Protein AF-A0A1V6EMZ7-F1 (afdb_monomer_lite)

pLDDT: mean 94.48, std 3.93, range [81.19, 98.25]

Secondary structure (DSSP, 8-state):
---SS-B-HHHHHTT-SSS-TT---TTHHHHHHHHHHHHHHHHHHTTSEEE-TTS-EEE-

Foldseek 3Di:
DADQDWAALQRQLVVQPPHDPPPDDPCSSVVSSVVSVVVLVVCVVVVQWDQDPVRTIDGD

Sequence (60 aa):
MLGDGPSTLDALVQRRLTYPVGYDELWVNDAERRTIAQHLDELVADGRARVLDDGRFART

Structure (mmCIF, N/CA/C/O backbone):
data_AF-A0A1V6EMZ7-F1
#
_entry.id   AF-A0A1V6EMZ7-F1
#
loop_
_atom_site.group_PDB
_atom_site.id
_atom_site.type_symbol
_atom_site.label_atom_id
_atom_site.label_alt_id
_atom_site.label_comp_id
_atom_site.label_asym_id
_atom_site.label_entity_id
_atom_site.label_seq_id
_atom_site.pdbx_PDB_ins_code
_atom_site.Cartn_x
_atom_site.Cartn_y
_atom_site.Cartn_z
_atom_site.occupancy
_atom_site.B_iso_or_equiv
_atom_site.auth_seq_id
_atom_site.auth_comp_id
_atom_site.auth_asym_id
_atom_site.auth_atom_id
_atom_site.pdbx_PDB_model_num
ATOM 1 N N . MET A 1 1 ? 7.139 2.509 2.914 1.00 82.00 1 MET A N 1
ATOM 2 C CA . MET A 1 1 ? 6.010 2.031 2.089 1.00 82.00 1 MET A CA 1
ATOM 3 C C . MET A 1 1 ? 4.751 2.845 2.365 1.00 82.00 1 MET A C 1
ATOM 5 O O . MET A 1 1 ? 4.401 3.666 1.526 1.00 82.00 1 MET A O 1
ATOM 9 N N . LEU A 1 2 ? 4.125 2.721 3.539 1.00 90.62 2 LEU A N 1
ATOM 1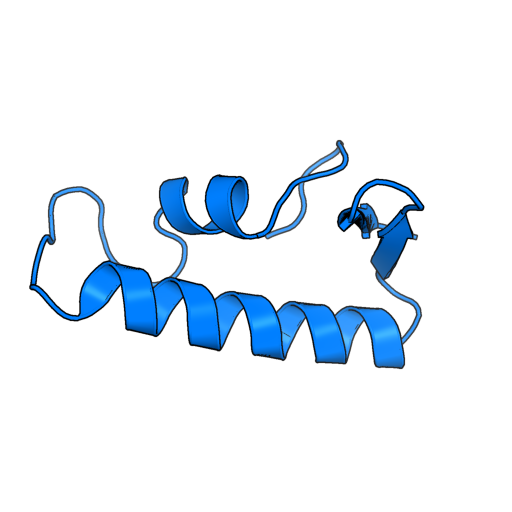0 C CA . LEU A 1 2 ? 3.083 3.664 3.965 1.00 90.62 2 LEU A CA 1
ATOM 11 C C . LEU A 1 2 ? 3.729 5.020 4.299 1.00 90.62 2 LEU A C 1
ATOM 13 O O . LEU A 1 2 ? 4.737 5.057 5.006 1.00 90.62 2 LEU A O 1
ATOM 17 N N . GLY A 1 3 ? 3.224 6.096 3.688 1.00 83.50 3 GLY A N 1
ATOM 18 C CA . GLY A 1 3 ? 3.638 7.475 3.975 1.00 83.50 3 GLY A CA 1
ATOM 19 C C . GLY A 1 3 ? 2.821 8.073 5.123 1.00 83.50 3 GLY A C 1
ATOM 20 O O . GLY A 1 3 ? 2.246 7.333 5.916 1.00 83.50 3 GLY A O 1
ATOM 21 N N . ASP A 1 4 ? 2.718 9.401 5.173 1.00 81.19 4 ASP A N 1
ATOM 22 C CA . ASP A 1 4 ? 1.992 10.103 6.246 1.00 81.19 4 ASP A CA 1
ATOM 23 C C . ASP A 1 4 ? 0.456 9.977 6.154 1.00 81.19 4 ASP A C 1
ATOM 25 O O . ASP A 1 4 ? -0.248 10.352 7.088 1.00 81.19 4 ASP A O 1
ATOM 29 N N . GLY A 1 5 ? -0.082 9.432 5.054 1.00 88.62 5 GLY A N 1
ATOM 30 C CA . GLY A 1 5 ? -1.523 9.294 4.822 1.00 88.62 5 GLY A CA 1
ATOM 31 C C . GLY A 1 5 ? -1.974 7.871 4.460 1.00 88.62 5 GLY A C 1
ATOM 32 O O . GLY A 1 5 ? -1.174 7.086 3.934 1.00 88.62 5 GLY A O 1
ATOM 33 N N . PRO A 1 6 ? -3.263 7.535 4.685 1.00 96.12 6 PRO A N 1
ATOM 34 C CA . PRO A 1 6 ? -3.827 6.250 4.287 1.00 96.12 6 PRO A CA 1
ATOM 35 C C . PRO A 1 6 ? -3.695 6.007 2.782 1.00 96.12 6 PRO A C 1
ATOM 37 O O . PRO A 1 6 ? -3.907 6.920 1.983 1.00 96.12 6 PRO A O 1
ATOM 40 N N . SER A 1 7 ? -3.378 4.779 2.382 1.00 96.94 7 SER A N 1
ATOM 41 C CA . SER A 1 7 ? -3.166 4.408 0.976 1.00 96.94 7 SER A CA 1
ATOM 42 C C . SER A 1 7 ? -3.867 3.097 0.632 1.00 96.94 7 SER A C 1
ATOM 44 O O . SER A 1 7 ? -3.909 2.180 1.450 1.00 96.94 7 SER A O 1
ATOM 46 N N . THR A 1 8 ? -4.403 2.986 -0.583 1.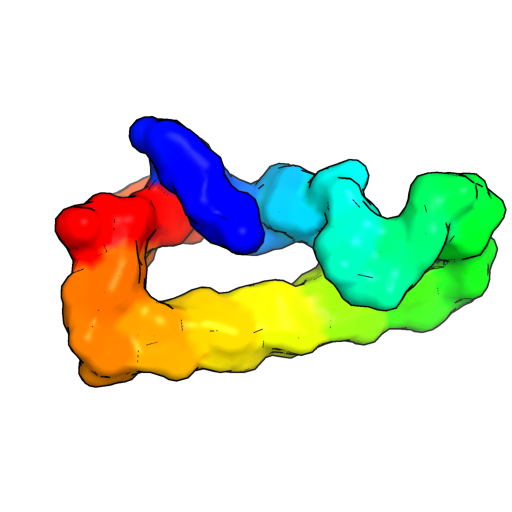00 97.00 8 THR A N 1
ATOM 47 C CA . THR A 1 8 ? -4.884 1.702 -1.116 1.00 97.00 8 THR A CA 1
ATOM 48 C C . THR A 1 8 ? -3.709 0.855 -1.601 1.00 97.00 8 THR A C 1
ATOM 50 O O . THR A 1 8 ? -2.644 1.386 -1.925 1.00 97.00 8 THR A O 1
ATOM 53 N N . LEU A 1 9 ? -3.911 -0.461 -1.705 1.00 96.75 9 LEU A N 1
ATOM 54 C CA . LEU A 1 9 ? -2.930 -1.369 -2.304 1.00 96.75 9 LEU A CA 1
ATOM 55 C C . LEU A 1 9 ? -2.548 -0.926 -3.726 1.00 96.75 9 LEU A C 1
ATOM 57 O O . LEU A 1 9 ? -1.366 -0.822 -4.042 1.00 96.75 9 LEU A O 1
ATOM 61 N N . ASP A 1 10 ? -3.536 -0.576 -4.551 1.00 95.69 10 ASP A N 1
ATOM 62 C CA . ASP A 1 10 ? -3.294 -0.135 -5.927 1.00 95.69 10 ASP A CA 1
ATOM 63 C C . ASP A 1 10 ? -2.465 1.156 -5.981 1.00 95.69 10 ASP A C 1
ATOM 65 O O . ASP A 1 10 ? -1.533 1.252 -6.777 1.00 95.69 10 ASP A O 1
ATOM 69 N N . ALA A 1 11 ? -2.727 2.122 -5.092 1.00 94.94 11 ALA A N 1
ATOM 70 C CA . ALA A 1 11 ? -1.929 3.346 -5.013 1.00 94.94 11 ALA A CA 1
ATOM 71 C C . ALA A 1 11 ? -0.469 3.059 -4.634 1.00 94.94 11 ALA A C 1
ATOM 73 O O . ALA A 1 11 ? 0.433 3.748 -5.103 1.00 94.94 11 ALA A O 1
ATOM 74 N N . LEU A 1 12 ? -0.219 2.040 -3.807 1.00 95.31 12 LEU A N 1
ATOM 75 C CA . LEU A 1 12 ? 1.134 1.630 -3.431 1.00 95.31 12 LEU A CA 1
ATOM 76 C C . LEU A 1 12 ? 1.853 0.921 -4.587 1.00 95.31 12 LEU A C 1
ATOM 78 O O . LEU A 1 12 ? 3.028 1.202 -4.808 1.00 95.31 12 LEU A O 1
ATOM 82 N N . VAL A 1 13 ? 1.152 0.098 -5.372 1.00 94.94 13 VAL A N 1
ATOM 83 C CA . VAL A 1 13 ? 1.700 -0.544 -6.585 1.00 94.94 13 VAL A CA 1
ATOM 84 C C . VAL A 1 13 ? 2.169 0.494 -7.610 1.00 94.94 13 VAL A C 1
ATOM 86 O O . VAL A 1 13 ? 3.243 0.347 -8.195 1.00 94.94 13 VAL A O 1
ATOM 89 N N . GLN A 1 14 ? 1.422 1.590 -7.785 1.00 92.56 14 GLN A N 1
ATOM 90 C CA . GLN A 1 14 ? 1.808 2.671 -8.706 1.00 92.56 14 GLN A CA 1
ATOM 91 C C . GLN A 1 14 ? 3.095 3.404 -8.293 1.00 92.56 14 GLN A C 1
ATOM 93 O O . GLN A 1 14 ? 3.703 4.086 -9.113 1.00 92.56 14 GLN A O 1
ATOM 98 N N . ARG A 1 15 ? 3.545 3.260 -7.039 1.00 92.62 15 ARG A N 1
ATOM 99 C CA . ARG A 1 15 ? 4.783 3.889 -6.553 1.00 92.62 15 ARG A CA 1
ATOM 100 C C . ARG A 1 15 ? 6.043 3.124 -6.941 1.00 92.62 15 ARG A C 1
ATOM 102 O O . ARG A 1 15 ? 7.116 3.651 -6.667 1.00 92.62 15 ARG A O 1
ATOM 109 N N . ARG A 1 16 ? 5.917 1.937 -7.560 1.00 91.38 16 ARG A N 1
ATOM 110 C CA . ARG A 1 16 ? 7.051 1.131 -8.052 1.00 91.38 16 ARG A CA 1
ATOM 111 C C . ARG A 1 16 ? 8.082 0.891 -6.935 1.00 91.38 16 ARG A C 1
ATOM 113 O O . ARG A 1 16 ? 9.203 1.387 -6.972 1.00 91.38 16 ARG A O 1
ATOM 120 N N . LEU A 1 17 ? 7.639 0.220 -5.867 1.00 91.62 17 LEU A N 1
ATOM 121 C CA . LEU A 1 17 ? 8.441 0.021 -4.653 1.00 91.62 17 LEU A CA 1
ATOM 122 C C . LEU A 1 17 ? 9.475 -1.100 -4.803 1.00 91.62 17 LEU A C 1
ATOM 124 O O . LEU A 1 17 ? 10.510 -1.056 -4.141 1.00 91.62 17 LEU A O 1
ATOM 128 N N . THR A 1 18 ? 9.186 -2.089 -5.647 1.00 91.94 18 THR A N 1
ATOM 129 C CA . THR A 1 18 ? 10.008 -3.287 -5.857 1.00 91.94 18 THR A CA 1
ATOM 130 C C . THR A 1 18 ? 10.783 -3.208 -7.173 1.00 91.94 18 THR A C 1
ATOM 132 O O . THR A 1 18 ? 11.919 -3.676 -7.240 1.00 91.94 18 THR A O 1
ATOM 135 N N . TYR A 1 19 ? 10.203 -2.596 -8.211 1.00 92.38 19 TYR A N 1
ATOM 136 C CA . TYR A 1 19 ? 10.823 -2.461 -9.534 1.00 92.38 19 TYR A CA 1
ATOM 137 C C . TYR A 1 19 ? 11.154 -1.004 -9.882 1.00 92.38 19 TYR A C 1
ATOM 139 O O . TYR A 1 19 ? 10.446 -0.098 -9.453 1.00 92.38 19 TYR A O 1
ATOM 147 N N . PRO A 1 20 ? 12.190 -0.744 -10.703 1.00 91.88 20 PRO A N 1
ATOM 148 C CA . PRO A 1 20 ? 12.472 0.597 -11.205 1.00 91.88 20 PRO A CA 1
ATOM 149 C C . PRO A 1 20 ? 11.320 1.175 -12.034 1.00 91.88 20 PRO A C 1
ATOM 151 O O . PRO A 1 20 ? 10.615 0.463 -12.752 1.00 91.88 20 PRO A O 1
ATOM 154 N N . VAL A 1 21 ? 11.182 2.500 -12.009 1.00 89.38 21 VAL A N 1
ATOM 155 C CA . VAL A 1 21 ? 10.280 3.212 -12.924 1.00 89.38 21 VAL A CA 1
ATOM 156 C C . VAL A 1 21 ? 10.729 2.979 -14.373 1.00 89.38 21 VAL A C 1
ATOM 158 O O . VAL A 1 21 ? 11.912 3.102 -14.683 1.00 89.38 21 VAL A O 1
ATOM 161 N N . GLY A 1 22 ? 9.781 2.650 -15.256 1.00 87.81 22 GLY A N 1
ATOM 162 C CA . GLY A 1 22 ? 10.031 2.351 -16.672 1.00 87.81 22 GLY A CA 1
ATOM 163 C C . GLY A 1 22 ? 10.365 0.886 -16.972 1.00 87.81 22 GLY A C 1
ATOM 164 O O . GLY A 1 22 ? 10.519 0.530 -18.137 1.00 87.81 22 GLY A O 1
ATOM 165 N N . TYR A 1 23 ? 10.457 0.030 -15.949 1.00 92.38 23 TYR A N 1
ATOM 166 C CA . TYR A 1 23 ? 10.507 -1.418 -16.128 1.00 92.38 23 TYR A CA 1
ATOM 167 C C . TYR A 1 23 ? 9.077 -1.982 -16.166 1.00 92.38 23 TYR A C 1
ATOM 169 O O .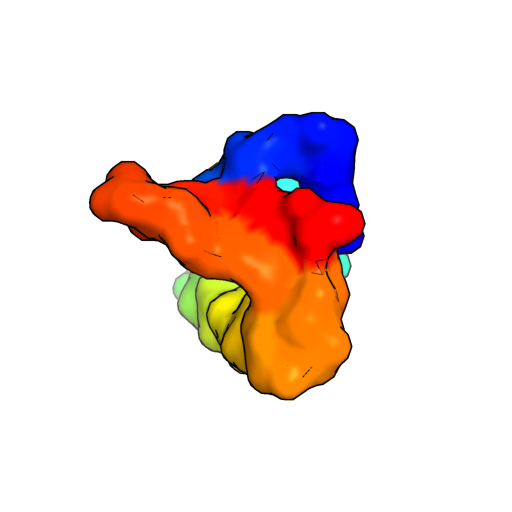 TYR A 1 23 ? 8.442 -2.129 -15.122 1.00 92.38 23 TYR A O 1
ATOM 177 N N . ASP A 1 24 ? 8.570 -2.274 -17.368 1.00 89.56 24 ASP A N 1
ATOM 178 C CA . ASP A 1 24 ? 7.176 -2.681 -17.606 1.00 89.56 24 ASP A CA 1
ATOM 179 C C . ASP A 1 24 ? 7.085 -4.062 -18.278 1.00 89.56 24 ASP A C 1
ATOM 181 O O . ASP A 1 24 ? 6.645 -4.207 -19.417 1.00 89.56 24 ASP A O 1
ATOM 185 N N . GLU A 1 25 ? 7.491 -5.102 -17.547 1.00 95.44 25 GLU A N 1
ATOM 186 C CA . GLU A 1 25 ? 7.165 -6.485 -17.913 1.00 95.44 25 GLU A CA 1
ATOM 187 C C . GLU A 1 25 ? 5.741 -6.850 -17.475 1.00 95.44 25 GLU A C 1
ATOM 189 O O . GLU A 1 25 ? 5.217 -6.325 -16.488 1.00 95.44 25 GLU A O 1
ATOM 194 N N . LEU A 1 26 ? 5.132 -7.817 -18.169 1.00 94.56 26 LEU A N 1
ATOM 195 C CA . LEU A 1 26 ? 3.738 -8.232 -17.950 1.00 94.56 26 LEU A CA 1
ATOM 196 C C . LEU A 1 26 ? 3.436 -8.604 -16.486 1.00 94.56 26 LEU A C 1
ATOM 198 O O . LEU A 1 26 ? 2.338 -8.362 -15.997 1.00 94.56 26 LEU A O 1
ATOM 202 N N . TRP A 1 27 ? 4.417 -9.166 -15.780 1.00 93.25 27 TRP A N 1
ATOM 203 C CA . TRP A 1 27 ? 4.281 -9.630 -14.398 1.00 93.25 27 TRP A CA 1
ATOM 204 C C . TRP A 1 27 ? 4.555 -8.559 -13.335 1.00 93.25 27 TRP A C 1
ATOM 206 O O . TRP A 1 27 ? 4.363 -8.831 -12.151 1.00 93.25 27 TRP A O 1
ATOM 216 N N . VAL A 1 28 ? 5.038 -7.366 -13.703 1.00 94.19 28 VAL A N 1
ATOM 217 C CA . VAL A 1 28 ? 5.540 -6.376 -12.728 1.00 94.19 28 VAL A CA 1
ATOM 218 C C . VAL A 1 28 ? 4.448 -5.940 -11.763 1.00 94.19 28 VAL A C 1
ATOM 220 O O . VAL A 1 28 ? 4.662 -5.943 -10.553 1.00 94.19 28 VAL A O 1
ATOM 223 N N . ASN A 1 29 ? 3.261 -5.611 -12.274 1.00 93.69 29 ASN A N 1
ATOM 224 C CA . ASN A 1 29 ? 2.160 -5.145 -11.430 1.00 93.69 29 ASN A CA 1
ATOM 225 C C . ASN A 1 29 ? 1.667 -6.237 -10.470 1.00 93.69 29 ASN A C 1
ATOM 227 O O . ASN A 1 29 ? 1.369 -5.937 -9.315 1.00 93.69 29 ASN A O 1
ATOM 231 N N . ASP A 1 30 ? 1.616 -7.491 -10.922 1.00 96.31 30 ASP A N 1
ATOM 232 C CA . ASP A 1 30 ? 1.179 -8.616 -10.092 1.00 96.31 30 ASP A CA 1
ATOM 233 C C . ASP A 1 30 ? 2.215 -8.953 -9.014 1.00 96.31 30 ASP A C 1
ATOM 235 O O . ASP A 1 30 ? 1.859 -9.181 -7.854 1.00 96.31 30 ASP A O 1
ATOM 239 N N . ALA A 1 31 ? 3.501 -8.926 -9.375 1.00 96.50 31 ALA A N 1
ATOM 240 C CA . ALA A 1 31 ? 4.605 -9.130 -8.445 1.00 96.50 31 ALA A CA 1
ATOM 241 C C . ALA A 1 31 ? 4.664 -8.023 -7.378 1.00 96.50 31 ALA A C 1
ATOM 243 O O . ALA A 1 31 ? 4.776 -8.331 -6.188 1.00 96.50 31 ALA A O 1
ATOM 244 N N . GLU A 1 32 ? 4.513 -6.755 -7.779 1.00 96.94 32 GLU A N 1
ATOM 245 C CA . GLU A 1 32 ? 4.382 -5.616 -6.858 1.00 96.94 32 GLU A CA 1
ATOM 246 C C . GLU A 1 32 ? 3.185 -5.814 -5.931 1.00 96.94 32 GLU A C 1
ATOM 248 O O . GLU A 1 32 ? 3.344 -5.813 -4.713 1.00 96.94 32 GLU A O 1
ATOM 253 N N . ARG A 1 33 ? 1.989 -6.053 -6.488 1.00 97.31 33 ARG A N 1
ATOM 254 C CA . ARG A 1 33 ? 0.754 -6.216 -5.708 1.00 97.31 33 ARG A CA 1
ATOM 255 C C . ARG A 1 33 ? 0.899 -7.308 -4.658 1.00 97.31 33 ARG A C 1
ATOM 257 O O . ARG A 1 33 ? 0.539 -7.084 -3.505 1.00 97.31 33 ARG A O 1
ATOM 264 N N . ARG A 1 34 ? 1.422 -8.473 -5.046 1.00 97.81 34 ARG A N 1
ATOM 265 C CA . ARG A 1 34 ? 1.609 -9.609 -4.139 1.00 97.81 34 ARG A CA 1
ATOM 266 C C . ARG A 1 34 ? 2.585 -9.272 -3.015 1.00 97.81 34 ARG A C 1
ATOM 268 O O . ARG A 1 34 ? 2.250 -9.486 -1.855 1.00 97.81 34 ARG A O 1
ATOM 275 N N . THR A 1 35 ? 3.751 -8.731 -3.355 1.00 97.44 35 THR A N 1
ATOM 276 C CA . THR A 1 35 ? 4.810 -8.409 -2.384 1.00 97.44 35 THR A CA 1
ATOM 277 C C . THR A 1 35 ? 4.346 -7.342 -1.391 1.00 97.44 35 THR A C 1
ATOM 279 O O . THR A 1 35 ? 4.494 -7.487 -0.180 1.00 97.44 35 THR A O 1
ATOM 282 N N . ILE A 1 36 ? 3.714 -6.287 -1.908 1.00 97.50 36 ILE A N 1
ATOM 283 C CA . ILE A 1 36 ? 3.165 -5.171 -1.134 1.00 97.50 36 ILE A CA 1
ATOM 284 C C . ILE A 1 36 ? 2.044 -5.662 -0.206 1.00 97.50 36 ILE A C 1
ATOM 286 O O . ILE A 1 36 ? 2.035 -5.302 0.969 1.00 97.50 36 ILE A O 1
ATOM 290 N N . ALA A 1 37 ? 1.133 -6.515 -0.687 1.00 97.81 37 ALA A N 1
ATOM 291 C CA . ALA A 1 37 ? 0.071 -7.087 0.143 1.00 97.81 37 ALA A CA 1
ATOM 292 C C . ALA A 1 37 ? 0.629 -7.939 1.293 1.00 97.81 37 ALA A C 1
ATOM 294 O O . ALA A 1 37 ? 0.252 -7.720 2.439 1.00 97.81 37 ALA A O 1
ATOM 295 N N . GLN A 1 38 ? 1.586 -8.830 1.009 1.00 98.19 38 GL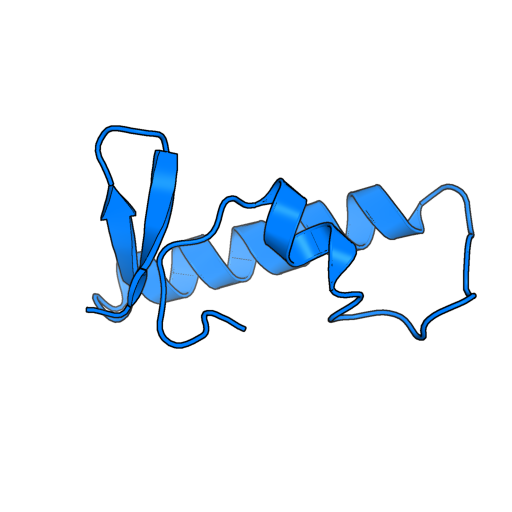N A N 1
ATOM 296 C CA . GLN A 1 38 ? 2.218 -9.664 2.038 1.00 98.19 38 GLN A CA 1
ATOM 297 C C . GLN A 1 38 ? 2.859 -8.818 3.142 1.00 98.19 38 GLN A C 1
ATOM 299 O O . GLN A 1 38 ? 2.658 -9.083 4.323 1.00 98.19 38 GLN A O 1
ATOM 304 N N . HIS A 1 39 ? 3.568 -7.752 2.769 1.00 97.44 39 HIS A N 1
ATOM 305 C CA . HIS A 1 39 ? 4.178 -6.874 3.759 1.00 97.44 39 HIS A CA 1
ATOM 306 C C . HIS A 1 39 ? 3.147 -6.063 4.565 1.00 97.44 39 HIS A C 1
ATOM 308 O O . HIS A 1 39 ? 3.360 -5.778 5.742 1.00 97.44 39 HIS A O 1
ATOM 314 N N . LEU A 1 40 ? 2.018 -5.676 3.963 1.00 97.62 40 LEU A N 1
ATOM 315 C CA . LEU A 1 40 ? 0.934 -5.024 4.705 1.00 97.62 40 LEU A CA 1
ATOM 316 C C . LEU A 1 40 ? 0.311 -5.964 5.731 1.00 97.62 40 LEU A C 1
ATOM 318 O O . LEU A 1 40 ? 0.058 -5.522 6.850 1.00 97.62 40 LEU A O 1
ATOM 322 N N . ASP A 1 41 ? 0.112 -7.231 5.375 1.00 98.25 41 ASP A N 1
ATOM 323 C CA . ASP A 1 41 ? -0.410 -8.245 6.292 1.00 98.25 41 ASP A CA 1
ATOM 324 C C . ASP A 1 41 ? 0.528 -8.433 7.494 1.00 98.25 41 A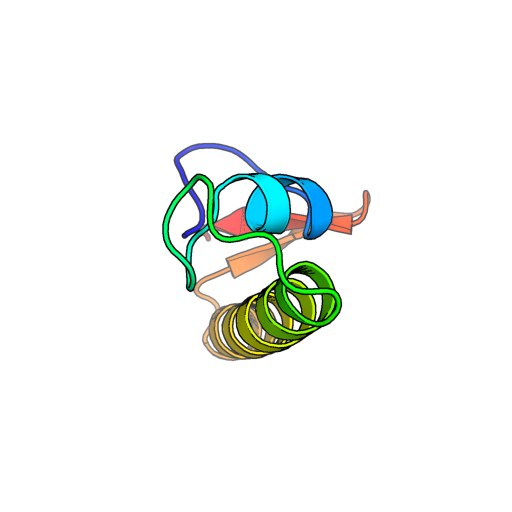SP A C 1
ATOM 326 O O . ASP A 1 41 ? 0.067 -8.448 8.634 1.00 98.25 41 ASP A O 1
ATOM 330 N N . GLU A 1 42 ? 1.846 -8.477 7.263 1.00 98.25 42 GLU A N 1
ATOM 331 C CA . GLU A 1 42 ? 2.861 -8.498 8.329 1.00 98.25 42 GLU A CA 1
ATOM 332 C C . GLU A 1 42 ? 2.769 -7.257 9.227 1.00 98.25 42 GLU A C 1
ATOM 334 O O . GLU A 1 42 ? 2.720 -7.368 10.450 1.00 98.25 42 GLU A O 1
ATOM 339 N N . LEU A 1 43 ? 2.690 -6.059 8.638 1.00 97.44 43 LEU A N 1
ATOM 340 C CA . LEU A 1 43 ? 2.579 -4.817 9.405 1.00 97.44 43 LEU A CA 1
ATOM 341 C C . LEU A 1 43 ? 1.292 -4.755 10.235 1.00 97.44 43 LEU A C 1
ATOM 343 O O . LEU A 1 43 ? 1.309 -4.193 11.331 1.00 97.44 43 LEU A O 1
ATOM 347 N N . VAL A 1 44 ? 0.185 -5.293 9.723 1.00 97.81 44 VAL A N 1
ATOM 348 C CA . VAL A 1 44 ? -1.084 -5.378 10.455 1.00 97.81 44 VAL A CA 1
ATOM 349 C C . VAL A 1 44 ? -0.984 -6.396 11.588 1.00 97.81 44 VAL A C 1
ATOM 351 O O . VAL A 1 44 ? -1.394 -6.087 12.706 1.00 97.81 44 VAL A O 1
ATOM 354 N N . ALA A 1 45 ? -0.395 -7.568 11.338 1.00 98.06 45 ALA A N 1
ATOM 355 C CA . ALA A 1 45 ? -0.165 -8.585 12.363 1.00 98.06 45 ALA A CA 1
ATOM 356 C C . ALA A 1 45 ? 0.727 -8.064 13.506 1.00 98.06 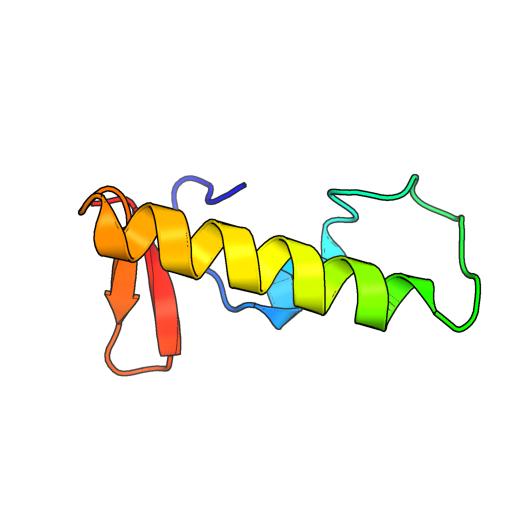45 ALA A C 1
ATOM 358 O O . ALA A 1 45 ? 0.448 -8.326 14.675 1.00 98.06 45 ALA A O 1
ATOM 359 N N . ASP A 1 46 ? 1.732 -7.250 13.175 1.00 97.88 46 ASP A N 1
ATOM 360 C CA . ASP A 1 46 ? 2.623 -6.588 14.135 1.00 97.88 46 ASP A CA 1
ATOM 361 C C . ASP A 1 46 ? 1.988 -5.359 14.821 1.00 97.88 46 ASP A C 1
ATOM 363 O O . ASP A 1 46 ? 2.629 -4.701 15.644 1.00 97.88 46 ASP A O 1
ATOM 367 N N . GLY A 1 47 ? 0.757 -4.979 14.458 1.00 97.19 47 GLY A N 1
ATOM 368 C CA . GLY A 1 47 ? 0.073 -3.789 14.981 1.00 97.19 47 GLY A CA 1
ATOM 369 C C . GLY A 1 47 ? 0.672 -2.453 14.521 1.00 97.19 47 GLY A C 1
ATOM 370 O O . GLY A 1 47 ? 0.329 -1.398 15.055 1.00 97.19 47 GLY A O 1
ATOM 371 N N . ARG A 1 48 ? 1.561 -2.469 13.524 1.00 96.88 48 ARG A N 1
ATOM 372 C CA . ARG A 1 48 ? 2.252 -1.292 12.962 1.00 96.88 48 ARG A CA 1
ATOM 373 C C . ARG A 1 48 ? 1.450 -0.597 11.860 1.00 96.88 48 ARG A C 1
ATOM 375 O O . ARG A 1 48 ? 1.758 0.540 11.495 1.00 96.88 48 ARG A O 1
ATOM 382 N N . ALA A 1 49 ? 0.449 -1.279 11.320 1.00 97.19 49 ALA A N 1
ATOM 383 C CA . ALA A 1 49 ? -0.533 -0.727 10.405 1.00 97.19 49 ALA A CA 1
ATOM 384 C C . ALA A 1 49 ? -1.936 -1.235 10.752 1.00 97.19 49 ALA A C 1
ATOM 386 O O . ALA A 1 49 ? -2.107 -2.221 11.465 1.00 97.19 49 ALA A O 1
ATOM 387 N N . ARG A 1 50 ? -2.947 -0.568 10.201 1.00 96.94 50 ARG A N 1
ATOM 388 C CA . ARG A 1 50 ? -4.350 -0.977 10.280 1.00 96.94 50 ARG A CA 1
ATOM 389 C C . ARG A 1 50 ? -5.042 -0.804 8.938 1.00 96.94 50 ARG A C 1
ATOM 391 O O . ARG A 1 50 ? -4.716 0.114 8.180 1.00 96.94 50 ARG A O 1
ATOM 398 N N . VAL A 1 51 ? -6.021 -1.664 8.686 1.00 97.31 51 VAL A N 1
ATOM 399 C CA . VAL A 1 51 ? -6.977 -1.507 7.588 1.00 97.31 51 VAL A CA 1
ATOM 400 C C . VAL A 1 51 ? -8.122 -0.629 8.089 1.00 97.31 51 VAL A C 1
ATOM 402 O O . VAL A 1 51 ? -8.660 -0.865 9.168 1.00 97.31 51 VAL A O 1
ATOM 405 N N . LEU A 1 52 ? -8.441 0.423 7.342 1.00 96.75 52 LEU A N 1
ATOM 406 C CA . LEU A 1 52 ? -9.576 1.305 7.595 1.00 96.75 52 LEU A CA 1
ATOM 407 C C . LEU A 1 52 ? -10.858 0.709 6.998 1.00 96.75 52 LEU A C 1
ATOM 409 O O . LEU A 1 52 ? -10.795 -0.147 6.116 1.00 96.75 52 LEU A O 1
ATOM 413 N N . ASP A 1 53 ? -12.016 1.218 7.418 1.00 94.94 53 ASP A N 1
ATOM 414 C CA . ASP A 1 53 ? -13.332 0.723 6.975 1.00 94.94 53 ASP A CA 1
ATOM 415 C C . ASP A 1 53 ? -13.544 0.804 5.451 1.00 94.94 53 ASP A C 1
ATOM 417 O O . ASP A 1 53 ? -14.352 0.072 4.886 1.00 94.94 53 ASP A O 1
ATOM 421 N N . ASP A 1 54 ? -12.799 1.676 4.770 1.00 94.19 54 ASP A N 1
ATOM 422 C CA . ASP A 1 54 ? -12.833 1.855 3.317 1.00 94.19 54 ASP A CA 1
ATOM 423 C C . ASP A 1 54 ? -11.751 1.062 2.558 1.00 94.19 54 ASP A C 1
ATOM 425 O O . ASP A 1 54 ? -11.526 1.288 1.368 1.00 94.19 54 ASP A O 1
ATOM 429 N N . GLY A 1 55 ? -11.061 0.141 3.237 1.00 94.06 55 GLY A N 1
ATOM 430 C CA . GLY A 1 55 ? -10.047 -0.735 2.646 1.00 94.06 55 GLY A CA 1
ATOM 431 C C . GLY A 1 55 ? -8.674 -0.087 2.441 1.00 94.06 55 GLY A C 1
ATOM 432 O O . GLY A 1 55 ? -7.787 -0.708 1.849 1.00 94.06 55 GLY A O 1
ATOM 433 N N . ARG A 1 56 ? -8.457 1.148 2.913 1.00 97.38 56 ARG A N 1
ATOM 434 C CA . ARG A 1 56 ? -7.123 1.773 2.920 1.00 97.38 56 ARG A CA 1
ATOM 435 C C . ARG A 1 56 ? -6.283 1.286 4.093 1.00 97.38 56 ARG A C 1
ATOM 437 O O . ARG A 1 56 ? -6.789 1.040 5.181 1.00 97.38 56 ARG A O 1
ATOM 444 N N . PHE A 1 57 ? -4.973 1.243 3.894 1.00 97.81 57 PHE A N 1
ATOM 445 C CA . PHE A 1 57 ? -3.996 0.952 4.936 1.00 97.81 57 PHE A CA 1
ATOM 446 C C . PHE A 1 57 ? -3.441 2.253 5.509 1.00 97.81 57 PHE A C 1
ATOM 448 O O . PHE A 1 57 ? -3.051 3.147 4.754 1.00 97.81 57 PHE A O 1
ATOM 455 N N . ALA A 1 58 ? -3.367 2.353 6.833 1.00 96.88 58 ALA A N 1
ATOM 456 C CA . ALA A 1 58 ? -2.771 3.480 7.548 1.00 96.88 58 ALA A CA 1
ATOM 457 C C . ALA A 1 58 ? -1.770 2.980 8.594 1.00 96.88 58 ALA A C 1
ATOM 459 O O . ALA A 1 58 ? -1.946 1.896 9.149 1.00 96.88 58 ALA A O 1
ATOM 460 N N . ARG A 1 59 ? -0.728 3.770 8.878 1.00 95.00 59 ARG A N 1
ATOM 461 C CA . ARG A 1 59 ? 0.195 3.482 9.985 1.00 95.00 59 ARG A CA 1
ATOM 462 C C . ARG A 1 59 ? -0.533 3.673 11.323 1.00 95.00 59 ARG A C 1
ATOM 464 O O . ARG A 1 59 ? -1.393 4.553 11.418 1.00 95.00 59 ARG A O 1
ATOM 471 N N . THR A 1 60 ? -0.211 2.833 12.302 1.00 89.44 60 THR A N 1
ATOM 472 C CA . THR A 1 60 ? -0.680 2.979 13.689 1.00 89.44 60 THR A CA 1
ATOM 473 C C . THR A 1 60 ? 0.011 4.151 14.379 1.00 89.44 60 THR A C 1
ATOM 475 O O . THR A 1 60 ? 1.185 4.437 14.032 1.00 89.44 60 THR A O 1
#

Radius of gyration: 11.79 Å; chains: 1; bounding box: 26×20×33 Å